Protein AF-A0A2V2Q7S1-F1 (afdb_monomer_lite)

Structure (mmCIF, N/CA/C/O backbone):
data_AF-A0A2V2Q7S1-F1
#
_entry.id   AF-A0A2V2Q7S1-F1
#
loop_
_atom_site.group_PDB
_atom_site.id
_atom_site.type_symbol
_atom_site.label_atom_id
_atom_site.label_alt_id
_atom_site.label_comp_id
_atom_site.label_asym_id
_atom_site.label_entity_id
_atom_site.label_seq_id
_atom_site.pdbx_PDB_ins_code
_atom_site.Cartn_x
_atom_site.Cartn_y
_atom_site.Cartn_z
_atom_site.occupancy
_atom_site.B_iso_or_equiv
_atom_site.auth_seq_id
_atom_site.auth_comp_id
_atom_site.auth_asym_id
_atom_site.auth_atom_id
_atom_site.pdbx_PDB_model_num
ATOM 1 N N . GLY A 1 1 ? 14.565 4.311 -2.280 1.00 86.88 1 GLY A N 1
ATOM 2 C CA . GLY A 1 1 ? 13.812 4.703 -1.056 1.00 86.88 1 GLY A CA 1
ATOM 3 C C . GLY A 1 1 ? 12.658 3.766 -0.679 1.00 86.88 1 GLY A C 1
ATOM 4 O O . GLY A 1 1 ? 11.505 4.178 -0.699 1.00 86.88 1 GLY A O 1
ATOM 5 N N . ALA A 1 2 ? 12.926 2.511 -0.288 1.00 92.25 2 ALA A N 1
ATOM 6 C CA . ALA A 1 2 ? 11.859 1.543 0.028 1.00 92.25 2 ALA A CA 1
ATOM 7 C C . ALA A 1 2 ? 11.073 1.870 1.317 1.00 92.25 2 ALA A C 1
ATOM 9 O O . ALA A 1 2 ? 9.867 1.639 1.374 1.00 92.25 2 ALA A O 1
ATOM 10 N N . GLY A 1 3 ? 11.736 2.433 2.336 1.00 95.19 3 GLY A N 1
ATOM 11 C CA . GLY A 1 3 ? 11.081 2.864 3.578 1.00 95.19 3 GLY A CA 1
ATOM 12 C C . GLY A 1 3 ? 10.103 4.020 3.357 1.00 95.19 3 GLY A C 1
ATOM 13 O O . GLY A 1 3 ? 8.972 3.970 3.836 1.00 95.19 3 GLY A O 1
ATOM 14 N N . ASP A 1 4 ? 10.494 5.009 2.553 1.00 94.62 4 ASP A N 1
ATOM 15 C CA . ASP A 1 4 ? 9.623 6.132 2.192 1.00 94.62 4 ASP A CA 1
ATOM 16 C C . ASP A 1 4 ? 8.418 5.657 1.378 1.00 94.62 4 ASP A C 1
ATOM 18 O O . ASP A 1 4 ? 7.289 6.072 1.633 1.00 94.62 4 ASP A O 1
ATOM 22 N N . ALA A 1 5 ? 8.631 4.721 0.447 1.00 94.38 5 ALA A N 1
ATOM 23 C CA . ALA A 1 5 ? 7.546 4.109 -0.311 1.00 94.38 5 ALA A CA 1
ATOM 24 C C . ALA A 1 5 ? 6.588 3.319 0.597 1.00 94.38 5 ALA A C 1
ATOM 26 O O . ALA A 1 5 ? 5.370 3.442 0.452 1.00 94.38 5 ALA A O 1
ATOM 27 N N . PHE A 1 6 ? 7.109 2.576 1.581 1.00 96.94 6 PHE A N 1
ATOM 28 C CA . PHE A 1 6 ? 6.279 1.930 2.598 1.00 96.94 6 PHE A CA 1
ATOM 29 C C . PHE A 1 6 ? 5.422 2.949 3.352 1.00 96.94 6 PHE A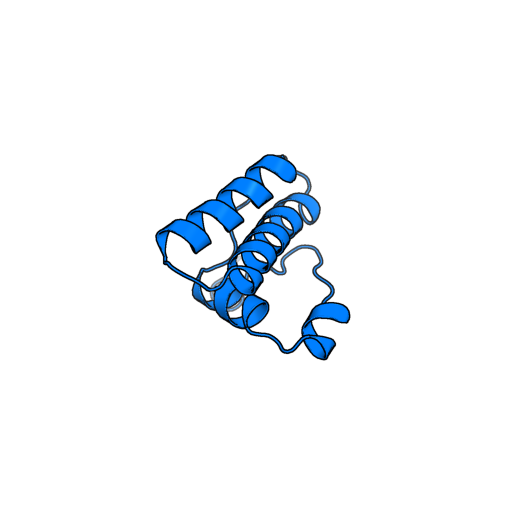 C 1
ATOM 31 O O . PHE A 1 6 ? 4.204 2.781 3.452 1.00 96.94 6 PHE A O 1
ATOM 38 N N . ALA A 1 7 ? 6.045 4.017 3.858 1.00 97.62 7 ALA A N 1
ATOM 39 C CA . ALA A 1 7 ? 5.352 5.067 4.593 1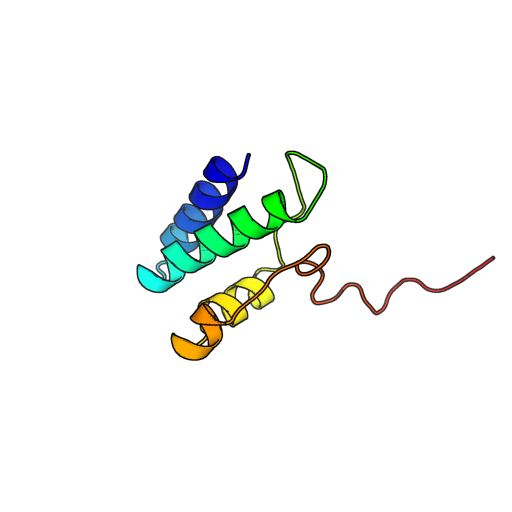.00 97.62 7 ALA A CA 1
ATOM 40 C C . ALA A 1 7 ? 4.273 5.731 3.724 1.00 97.62 7 ALA A C 1
ATOM 42 O O . ALA A 1 7 ? 3.138 5.885 4.172 1.00 97.62 7 ALA A O 1
ATOM 43 N N . ALA A 1 8 ? 4.582 6.037 2.462 1.00 95.75 8 ALA A N 1
ATOM 44 C CA . ALA A 1 8 ? 3.630 6.594 1.507 1.00 95.75 8 ALA A CA 1
ATOM 45 C C . ALA A 1 8 ? 2.428 5.660 1.275 1.00 95.75 8 ALA A C 1
ATOM 47 O O . ALA A 1 8 ? 1.281 6.111 1.318 1.00 95.75 8 ALA A O 1
ATOM 48 N N . GLY A 1 9 ? 2.662 4.354 1.099 1.00 97.00 9 GLY A N 1
ATOM 49 C CA . GLY A 1 9 ? 1.600 3.354 0.952 1.00 97.00 9 GLY A CA 1
ATOM 50 C C . GLY A 1 9 ? 0.711 3.238 2.191 1.00 97.00 9 GLY A C 1
ATOM 51 O O . GLY A 1 9 ? -0.519 3.267 2.083 1.00 97.00 9 GLY A O 1
ATOM 52 N N . PHE A 1 10 ? 1.323 3.181 3.375 1.00 98.44 10 PHE A N 1
ATOM 53 C CA . PHE A 1 10 ? 0.611 3.109 4.650 1.00 98.44 10 PHE A CA 1
ATOM 54 C C . PHE A 1 10 ? -0.221 4.371 4.923 1.00 98.44 10 PHE A C 1
ATOM 56 O O . PHE A 1 10 ? -1.392 4.277 5.305 1.00 98.44 10 PHE A O 1
ATOM 63 N N . LEU A 1 11 ? 0.349 5.561 4.708 1.00 98.38 11 LEU A N 1
ATOM 64 C CA . LEU A 1 11 ? -0.341 6.839 4.908 1.00 98.38 11 LEU A CA 1
ATOM 65 C C . LEU A 1 11 ? -1.476 7.024 3.896 1.00 98.38 11 LEU A C 1
ATOM 67 O O . LEU A 1 11 ? -2.576 7.405 4.284 1.00 98.38 11 LEU A O 1
ATOM 71 N N . SER A 1 12 ? -1.264 6.662 2.630 1.00 97.12 12 SER A N 1
ATOM 72 C CA . SER A 1 12 ? -2.314 6.676 1.603 1.00 97.12 12 SER A CA 1
ATOM 73 C C . SER A 1 12 ? -3.501 5.780 1.979 1.00 97.12 12 SER A C 1
ATOM 75 O O . SER A 1 12 ? -4.660 6.183 1.885 1.00 97.12 12 SER A O 1
ATOM 77 N N . ALA A 1 13 ? -3.242 4.56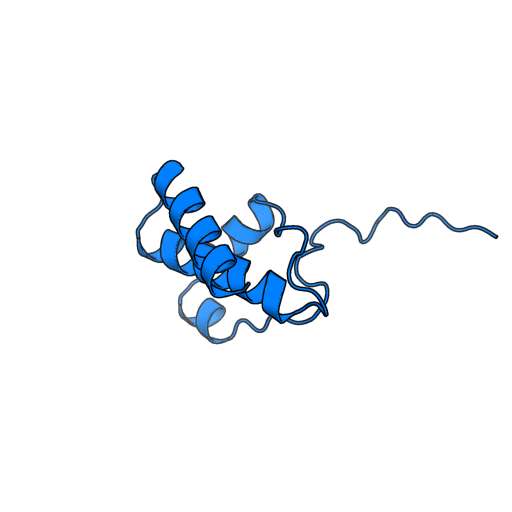7 2.474 1.00 97.69 13 ALA A N 1
ATOM 78 C CA . ALA A 1 13 ? -4.288 3.680 2.985 1.00 97.69 13 ALA A CA 1
ATOM 79 C C . ALA A 1 13 ? -4.941 4.197 4.282 1.00 97.69 13 ALA A C 1
ATOM 81 O O . ALA A 1 13 ? -6.137 3.989 4.494 1.00 97.69 13 ALA A O 1
ATOM 82 N N . THR A 1 14 ? -4.185 4.904 5.126 1.00 98.44 14 THR A N 1
ATOM 83 C CA . THR A 1 14 ? -4.707 5.562 6.335 1.00 98.44 14 THR A CA 1
ATOM 84 C C . THR A 1 14 ? -5.697 6.666 5.980 1.00 98.44 14 THR A C 1
ATOM 86 O O . THR A 1 14 ? -6.797 6.686 6.525 1.00 98.44 14 THR A O 1
ATOM 89 N N . LEU A 1 15 ? -5.348 7.535 5.027 1.00 98.25 15 LEU A N 1
ATOM 90 C CA . LEU A 1 15 ? -6.212 8.623 4.553 1.00 98.25 15 LEU A CA 1
ATOM 91 C C . LEU A 1 15 ? -7.502 8.110 3.897 1.00 98.25 15 LEU A C 1
ATOM 93 O O . LEU A 1 15 ? -8.515 8.800 3.911 1.00 98.25 15 LEU A O 1
ATOM 97 N N . ARG A 1 16 ? -7.484 6.883 3.363 1.00 97.44 16 ARG A N 1
ATOM 98 C CA . ARG A 1 16 ? -8.669 6.191 2.829 1.00 97.44 16 ARG A CA 1
ATOM 99 C C . ARG A 1 16 ? -9.496 5.451 3.889 1.00 97.44 16 ARG A C 1
ATOM 101 O O . ARG A 1 16 ? -10.501 4.844 3.542 1.00 97.44 16 ARG A O 1
ATOM 108 N N . GLY A 1 17 ? -9.084 5.455 5.158 1.00 97.81 17 GLY A N 1
ATOM 109 C CA . GLY A 1 17 ? -9.827 4.807 6.243 1.00 97.81 17 GLY A CA 1
ATOM 110 C C . GLY A 1 17 ? -9.791 3.274 6.229 1.00 97.81 17 GLY A C 1
ATOM 111 O O . GLY A 1 17 ? -10.626 2.649 6.877 1.00 97.81 17 GLY A O 1
ATOM 112 N N . LEU A 1 18 ? -8.833 2.650 5.533 1.00 97.88 18 LEU A N 1
ATOM 113 C CA . LEU A 1 18 ? -8.759 1.185 5.435 1.00 97.88 18 LEU A CA 1
ATOM 114 C C . LEU A 1 18 ? -8.449 0.523 6.793 1.00 97.88 18 LEU A C 1
ATOM 116 O O . LEU A 1 18 ? -7.886 1.181 7.672 1.00 97.88 18 LEU A O 1
ATOM 120 N N . PRO A 1 19 ? -8.750 -0.771 7.000 1.00 97.31 19 PRO A N 1
ATOM 121 C CA . PRO A 1 19 ? -8.303 -1.514 8.179 1.00 97.31 19 PRO A CA 1
ATOM 122 C C . PRO A 1 19 ? -6.773 -1.539 8.304 1.00 97.31 19 PRO A C 1
ATOM 124 O O . PRO A 1 19 ? -6.059 -1.527 7.304 1.00 97.31 19 PRO A O 1
ATOM 127 N N . VAL A 1 20 ? -6.244 -1.617 9.533 1.00 98.12 20 VAL A N 1
ATOM 128 C CA . VAL A 1 20 ? -4.786 -1.560 9.780 1.00 98.12 20 VAL A CA 1
ATOM 129 C C . VAL A 1 20 ? -4.002 -2.621 9.004 1.00 98.12 20 VAL A C 1
ATOM 131 O O . VAL A 1 20 ? -2.928 -2.324 8.482 1.00 98.12 20 VAL A O 1
ATOM 134 N N . ARG A 1 21 ? -4.568 -3.827 8.865 1.00 97.69 21 ARG A N 1
ATOM 135 C CA . ARG A 1 21 ? -3.980 -4.916 8.077 1.00 97.69 21 ARG A CA 1
ATOM 136 C C . ARG A 1 21 ? -3.716 -4.467 6.644 1.00 97.69 21 ARG A C 1
ATOM 138 O O . ARG A 1 21 ? -2.607 -4.627 6.142 1.00 97.69 21 ARG A O 1
ATOM 145 N N . ASP A 1 22 ? -4.710 -3.853 6.022 1.00 97.94 22 ASP A N 1
ATOM 146 C CA . ASP A 1 22 ? -4.639 -3.456 4.622 1.00 97.94 22 ASP A CA 1
ATOM 147 C C . ASP A 1 22 ? -3.691 -2.261 4.458 1.00 97.94 22 ASP A C 1
ATOM 149 O O . ASP A 1 22 ? -2.900 -2.234 3.523 1.00 97.94 22 ASP A O 1
ATOM 153 N N . ARG A 1 23 ? -3.627 -1.342 5.435 1.00 98.56 23 ARG A N 1
ATOM 154 C CA . ARG A 1 23 ? -2.626 -0.254 5.436 1.00 98.56 23 ARG A CA 1
ATOM 155 C C . ARG A 1 23 ? -1.194 -0.775 5.405 1.00 98.56 23 ARG A C 1
ATOM 157 O O . ARG A 1 23 ? -0.373 -0.290 4.630 1.00 98.56 23 ARG A O 1
ATOM 164 N N . VAL A 1 24 ? -0.895 -1.769 6.242 1.00 98.50 24 VAL A N 1
ATOM 165 C CA . VAL A 1 24 ? 0.427 -2.407 6.277 1.00 98.50 24 VAL A CA 1
ATOM 166 C C . VAL A 1 24 ? 0.713 -3.111 4.951 1.00 98.50 24 VAL A C 1
ATOM 168 O O . VAL A 1 24 ? 1.831 -3.018 4.444 1.00 98.50 24 VAL A O 1
ATOM 171 N N . ARG A 1 25 ? -0.280 -3.777 4.355 1.00 98.50 25 ARG A N 1
ATOM 172 C CA . ARG A 1 25 ? -0.131 -4.432 3.047 1.00 98.50 25 ARG A CA 1
ATOM 173 C C . ARG A 1 25 ? 0.129 -3.431 1.924 1.00 98.50 25 ARG A C 1
ATOM 175 O O . ARG A 1 25 ? 1.050 -3.652 1.145 1.00 98.50 25 ARG A O 1
ATOM 182 N N . HIS A 1 26 ? -0.567 -2.296 1.890 1.00 98.25 26 HIS A N 1
ATOM 183 C CA . HIS A 1 26 ? -0.278 -1.211 0.943 1.00 98.25 26 HIS A CA 1
ATOM 184 C C . HIS A 1 26 ? 1.137 -0.661 1.096 1.00 98.25 26 HIS A C 1
ATOM 186 O O . HIS A 1 26 ? 1.799 -0.414 0.090 1.00 98.25 26 HIS A O 1
ATOM 192 N N . GLY A 1 27 ? 1.631 -0.519 2.329 1.00 97.75 27 GLY A N 1
ATOM 193 C CA . GLY A 1 27 ? 3.031 -0.169 2.568 1.00 97.75 27 GLY A CA 1
ATOM 194 C C . GLY A 1 27 ? 3.996 -1.187 1.947 1.00 97.75 27 GLY A C 1
ATOM 195 O O . GLY A 1 27 ? 4.909 -0.813 1.214 1.00 97.75 27 GLY A O 1
ATOM 196 N N . HIS A 1 28 ? 3.770 -2.485 2.168 1.00 97.75 28 HIS A N 1
ATOM 197 C CA . HIS A 1 28 ? 4.611 -3.537 1.583 1.00 97.75 28 HIS A CA 1
ATOM 198 C C . HIS A 1 28 ? 4.585 -3.533 0.051 1.00 97.75 28 HIS A C 1
ATOM 200 O O . HIS A 1 28 ? 5.634 -3.678 -0.570 1.00 97.75 28 HIS A O 1
ATOM 206 N N . LEU A 1 29 ? 3.413 -3.337 -0.557 1.00 97.00 29 LEU A N 1
ATOM 207 C CA . LEU A 1 29 ? 3.272 -3.257 -2.012 1.00 97.00 29 LEU A CA 1
ATOM 208 C C . LEU A 1 29 ? 4.062 -2.073 -2.587 1.00 97.00 29 LEU A C 1
ATOM 210 O O . LEU A 1 29 ? 4.790 -2.234 -3.561 1.00 97.00 29 LEU A O 1
ATOM 214 N N . MET A 1 30 ? 4.001 -0.899 -1.959 1.00 95.38 30 MET A N 1
ATOM 215 C CA . MET A 1 30 ? 4.773 0.263 -2.414 1.00 95.38 30 MET A CA 1
ATOM 216 C C . MET A 1 30 ? 6.286 0.068 -2.247 1.00 95.38 30 MET A C 1
ATOM 218 O O . MET A 1 30 ? 7.054 0.408 -3.146 1.00 95.38 30 MET A O 1
ATOM 222 N N . ALA A 1 31 ? 6.730 -0.531 -1.139 1.00 95.19 31 ALA A N 1
ATOM 223 C CA . ALA A 1 31 ? 8.137 -0.883 -0.956 1.00 95.19 31 ALA A CA 1
ATOM 224 C C . ALA A 1 31 ? 8.612 -1.896 -2.010 1.00 95.19 31 ALA A C 1
ATOM 226 O O . ALA A 1 31 ? 9.690 -1.732 -2.581 1.00 95.19 31 ALA A O 1
ATOM 227 N N . ALA A 1 32 ? 7.793 -2.910 -2.308 1.00 94.81 32 ALA A N 1
ATOM 228 C CA . ALA A 1 32 ? 8.097 -3.908 -3.325 1.00 94.81 32 ALA A CA 1
ATOM 229 C C . ALA A 1 32 ? 8.266 -3.278 -4.713 1.00 94.81 32 ALA A C 1
ATOM 231 O O . ALA A 1 32 ? 9.177 -3.668 -5.433 1.00 94.81 32 ALA A O 1
ATOM 232 N N . ALA A 1 33 ? 7.461 -2.271 -5.072 1.00 92.94 33 ALA A N 1
ATOM 233 C CA . ALA A 1 33 ? 7.608 -1.566 -6.345 1.00 92.94 33 ALA A CA 1
ATOM 234 C C . ALA A 1 33 ? 9.028 -0.999 -6.505 1.00 92.94 33 ALA A C 1
ATOM 236 O O . ALA A 1 33 ? 9.676 -1.252 -7.521 1.00 92.94 33 ALA A O 1
ATOM 237 N N . VAL A 1 34 ? 9.535 -0.306 -5.477 1.00 92.38 34 VAL A N 1
ATOM 238 C CA . VAL A 1 34 ? 10.891 0.275 -5.472 1.00 92.38 34 VAL A CA 1
ATOM 239 C C . VAL A 1 34 ? 11.966 -0.808 -5.505 1.00 92.38 34 VAL A C 1
ATOM 241 O O . VAL A 1 34 ? 12.940 -0.685 -6.234 1.00 92.38 34 VAL A O 1
ATOM 244 N N . LEU A 1 35 ? 11.789 -1.896 -4.752 1.00 92.38 35 LEU A N 1
ATOM 245 C CA . LEU A 1 35 ? 12.772 -2.985 -4.689 1.00 92.38 35 LEU A CA 1
ATOM 246 C C . LEU A 1 35 ? 12.847 -3.822 -5.978 1.00 92.38 35 LEU A C 1
ATOM 248 O O . LEU A 1 35 ? 13.805 -4.569 -6.162 1.00 92.38 35 LEU A O 1
ATOM 252 N N . THR A 1 36 ? 11.849 -3.719 -6.858 1.00 91.75 36 THR A N 1
ATOM 253 C CA . THR A 1 36 ? 11.772 -4.489 -8.112 1.00 91.75 36 THR A CA 1
ATOM 254 C C . THR A 1 36 ? 12.236 -3.726 -9.353 1.00 91.75 36 THR A C 1
ATOM 256 O O . THR A 1 36 ? 12.147 -4.269 -10.454 1.00 91.75 36 THR A O 1
ATOM 259 N N . VAL A 1 37 ? 12.745 -2.498 -9.206 1.00 88.38 37 VAL A N 1
ATOM 260 C CA . VAL A 1 37 ? 13.317 -1.722 -10.315 1.00 88.38 37 VAL A CA 1
ATOM 261 C C . VAL A 1 37 ? 14.724 -1.218 -9.982 1.00 88.38 37 VAL A C 1
ATOM 263 O O . VAL A 1 37 ? 15.017 -0.920 -8.825 1.00 88.38 37 VAL A O 1
ATOM 266 N N . PRO A 1 38 ? 15.615 -1.082 -10.979 1.00 78.44 38 PRO A N 1
ATOM 267 C CA . PRO A 1 38 ? 16.869 -0.364 -10.804 1.00 78.44 38 PRO A CA 1
ATOM 268 C C . PRO A 1 38 ? 16.590 1.148 -10.766 1.00 78.44 38 PRO A C 1
ATOM 270 O O . PRO A 1 38 ? 16.624 1.824 -11.791 1.00 78.44 38 PRO A O 1
ATOM 273 N N . GLY A 1 39 ? 16.262 1.676 -9.585 1.00 72.06 39 GLY A N 1
ATOM 274 C CA . GLY A 1 39 ? 16.019 3.104 -9.371 1.00 72.06 39 GLY A CA 1
ATOM 275 C C . GLY A 1 39 ? 15.437 3.416 -7.992 1.00 72.06 39 GLY A C 1
ATOM 276 O O . GLY A 1 39 ? 14.784 2.582 -7.371 1.00 72.06 39 GLY A O 1
ATOM 277 N N . ASP A 1 40 ? 15.667 4.636 -7.506 1.00 66.69 40 ASP A N 1
ATOM 278 C CA . ASP A 1 40 ? 15.148 5.072 -6.203 1.00 66.69 40 ASP A CA 1
ATOM 279 C C . ASP A 1 40 ? 13.681 5.503 -6.228 1.00 66.69 40 ASP A C 1
ATOM 281 O O . ASP A 1 40 ? 13.029 5.511 -5.178 1.00 66.69 40 ASP A O 1
ATOM 285 N N . LEU A 1 41 ? 13.183 5.835 -7.421 1.00 68.62 41 LEU A N 1
ATOM 286 C CA . LEU A 1 41 ? 11.814 6.232 -7.709 1.00 68.62 41 LEU A CA 1
ATOM 287 C C . LEU A 1 41 ? 11.243 5.311 -8.784 1.00 68.62 41 LEU A C 1
ATOM 289 O O . LEU A 1 41 ? 11.928 4.941 -9.736 1.00 68.62 41 LEU A O 1
ATOM 293 N N . THR A 1 42 ? 9.974 4.963 -8.626 1.00 78.94 42 THR A N 1
ATOM 294 C CA . THR A 1 42 ? 9.237 4.125 -9.567 1.00 78.94 42 THR A CA 1
ATOM 295 C C . THR A 1 42 ? 7.789 4.572 -9.612 1.00 78.94 42 THR A C 1
ATOM 297 O O . THR A 1 42 ? 7.285 5.145 -8.641 1.00 78.94 42 THR A O 1
ATOM 300 N N . GLU A 1 43 ? 7.123 4.292 -10.726 1.00 81.69 43 GLU A N 1
ATOM 301 C CA . GLU A 1 43 ? 5.686 4.500 -10.832 1.00 81.69 43 GLU A CA 1
ATOM 302 C C . GLU A 1 43 ? 4.976 3.590 -9.811 1.00 81.69 43 GLU A C 1
ATOM 304 O O . GLU A 1 43 ? 5.222 2.375 -9.793 1.00 81.69 43 GLU A O 1
ATOM 309 N N . PRO A 1 44 ? 4.115 4.138 -8.937 1.00 81.12 44 PRO A N 1
ATOM 310 C CA . PRO A 1 44 ? 3.334 3.318 -8.025 1.00 81.12 44 PRO A CA 1
ATOM 311 C C . PRO A 1 44 ? 2.402 2.363 -8.794 1.00 81.12 44 PRO A C 1
ATOM 313 O O . PRO A 1 44 ? 1.908 2.709 -9.867 1.00 81.12 44 PRO A O 1
ATOM 316 N N . PRO A 1 45 ? 2.112 1.162 -8.256 1.00 87.81 45 PRO A N 1
ATOM 317 C CA . PRO A 1 45 ? 1.104 0.282 -8.839 1.00 87.81 45 PRO A CA 1
ATOM 318 C C . PRO A 1 45 ? -0.244 0.998 -8.947 1.00 87.81 45 PRO A C 1
ATOM 320 O O . PRO A 1 45 ? -0.623 1.776 -8.065 1.00 87.81 45 PRO A O 1
ATOM 323 N N . ALA A 1 46 ? -1.002 0.673 -9.996 1.00 91.00 46 ALA A N 1
ATOM 324 C CA . ALA A 1 46 ? -2.374 1.144 -10.135 1.00 91.00 46 ALA A CA 1
ATOM 325 C C . ALA A 1 46 ? -3.179 0.828 -8.863 1.00 91.00 46 ALA A C 1
ATOM 327 O O . ALA A 1 46 ? -3.083 -0.274 -8.311 1.00 91.00 46 ALA A O 1
ATOM 328 N N . ARG A 1 47 ? -3.984 1.792 -8.400 1.00 90.94 47 ARG A N 1
ATOM 329 C CA . ARG A 1 47 ? -4.696 1.698 -7.116 1.00 90.94 47 ARG A CA 1
ATOM 330 C C . ARG A 1 47 ? -5.531 0.424 -7.008 1.00 90.94 47 ARG A C 1
ATOM 332 O O . ARG A 1 47 ? -5.367 -0.311 -6.042 1.00 90.94 47 ARG A O 1
ATOM 339 N N . ASP A 1 48 ? -6.337 0.122 -8.021 1.00 93.06 48 ASP A N 1
ATOM 340 C CA . ASP A 1 48 ? -7.211 -1.057 -8.029 1.00 93.06 48 ASP A CA 1
ATOM 341 C C . ASP A 1 48 ? -6.415 -2.368 -8.020 1.00 93.06 48 ASP A C 1
ATOM 343 O O . ASP A 1 48 ? -6.845 -3.382 -7.469 1.00 93.06 48 ASP A O 1
ATOM 347 N N . HIS A 1 49 ? -5.222 -2.371 -8.617 1.00 94.38 49 HIS A N 1
ATOM 348 C CA . HIS A 1 49 ? -4.332 -3.522 -8.556 1.00 94.38 49 HIS A CA 1
ATOM 349 C C . HIS A 1 49 ? -3.752 -3.708 -7.150 1.00 94.38 49 HIS A C 1
ATOM 351 O O . HIS A 1 49 ? -3.815 -4.810 -6.602 1.00 94.38 49 HIS A O 1
ATOM 357 N N . ALA A 1 50 ? -3.263 -2.632 -6.532 1.00 95.31 50 ALA A N 1
ATOM 358 C CA . ALA A 1 50 ? -2.778 -2.670 -5.156 1.00 95.31 50 ALA A CA 1
ATOM 359 C C . ALA A 1 50 ? -3.887 -3.064 -4.163 1.00 95.31 50 ALA A C 1
ATOM 361 O O . ALA A 1 50 ? -3.646 -3.862 -3.259 1.00 95.31 50 ALA A O 1
ATOM 362 N N . ASP A 1 51 ? -5.108 -2.564 -4.359 1.00 95.88 51 ASP A N 1
ATOM 363 C CA . ASP A 1 51 ? -6.270 -2.893 -3.530 1.00 95.88 51 ASP A CA 1
ATOM 364 C C . ASP A 1 51 ? -6.632 -4.384 -3.643 1.00 95.88 51 ASP A C 1
ATOM 366 O O . ASP A 1 51 ? -6.804 -5.050 -2.620 1.00 95.88 51 ASP A O 1
ATOM 370 N N . ARG A 1 52 ? -6.644 -4.951 -4.860 1.00 96.19 52 ARG A N 1
ATOM 371 C CA . ARG A 1 52 ? -6.856 -6.396 -5.071 1.00 96.19 52 ARG A CA 1
ATOM 372 C C . ARG A 1 52 ? -5.795 -7.253 -4.380 1.00 96.19 52 ARG A C 1
ATOM 374 O O . ARG A 1 52 ? -6.137 -8.252 -3.753 1.00 96.19 52 ARG A O 1
ATOM 381 N N . LEU A 1 53 ? -4.521 -6.869 -4.466 1.00 97.25 53 LEU A N 1
ATOM 382 C CA . LEU A 1 53 ? -3.429 -7.611 -3.827 1.00 97.25 53 LEU A CA 1
ATOM 383 C C . LEU A 1 53 ? -3.464 -7.507 -2.297 1.00 97.25 53 LEU A C 1
ATOM 385 O O . LEU A 1 53 ? -3.222 -8.494 -1.605 1.00 97.25 53 LEU A O 1
ATOM 389 N N . ALA A 1 54 ? -3.784 -6.336 -1.748 1.00 97.69 54 ALA A N 1
ATOM 390 C CA . ALA A 1 54 ? -3.892 -6.154 -0.302 1.00 97.69 54 ALA A CA 1
ATOM 391 C C . ALA A 1 54 ? -5.075 -6.930 0.304 1.00 97.69 54 ALA A C 1
ATOM 393 O O . ALA A 1 54 ? -4.996 -7.378 1.452 1.00 97.69 54 ALA A O 1
ATOM 394 N N . ALA A 1 55 ? -6.142 -7.130 -0.474 1.00 96.50 55 ALA A N 1
ATOM 395 C CA . ALA A 1 55 ? -7.338 -7.864 -0.072 1.00 96.50 55 ALA A CA 1
ATOM 396 C C . ALA A 1 55 ? -7.191 -9.397 -0.113 1.00 96.50 55 ALA A C 1
ATOM 398 O O . ALA A 1 55 ? -8.110 -10.095 0.316 1.00 96.50 55 ALA A O 1
ATOM 399 N N . LEU A 1 56 ? -6.061 -9.931 -0.601 1.00 97.94 56 LEU A N 1
ATOM 400 C CA . LEU A 1 56 ? -5.795 -11.373 -0.597 1.00 97.94 56 LEU A CA 1
ATOM 401 C C . LEU A 1 56 ? -5.975 -11.977 0.804 1.00 97.94 56 LEU A C 1
ATOM 403 O O . LEU A 1 56 ? -5.671 -11.344 1.821 1.00 97.94 56 LEU A O 1
ATOM 407 N N . ASP A 1 57 ? -6.422 -13.230 0.869 1.00 97.25 57 ASP A N 1
ATOM 408 C CA . ASP A 1 57 ? -6.377 -13.978 2.124 1.00 97.25 57 ASP A CA 1
ATOM 409 C C . ASP A 1 57 ? -4.926 -14.171 2.602 1.00 97.25 57 ASP A C 1
ATOM 411 O O . ASP A 1 57 ? -3.962 -13.995 1.851 1.00 97.25 57 ASP A O 1
ATOM 415 N N . ASP A 1 58 ? -4.755 -14.519 3.876 1.00 96.88 58 ASP A N 1
ATOM 416 C CA . ASP A 1 58 ? -3.429 -14.602 4.493 1.00 96.88 58 ASP A CA 1
ATOM 417 C C . ASP A 1 58 ? -2.537 -15.674 3.842 1.00 96.88 58 ASP A C 1
ATOM 419 O O . ASP A 1 58 ? -1.318 -15.502 3.756 1.00 96.88 58 ASP A O 1
ATOM 423 N N . GLY A 1 59 ? -3.133 -16.753 3.328 1.00 98.00 59 GLY A N 1
ATOM 424 C CA . GLY A 1 59 ? -2.411 -17.820 2.643 1.00 98.00 59 GLY A CA 1
ATOM 425 C C . GLY A 1 59 ? -1.894 -17.382 1.274 1.00 98.00 59 GLY A C 1
ATOM 426 O O . GLY A 1 59 ? -0.729 -17.618 0.947 1.00 98.00 59 GLY A O 1
ATOM 427 N N . ALA A 1 60 ? -2.742 -16.737 0.474 1.00 97.38 60 ALA A N 1
ATOM 428 C CA . ALA A 1 60 ? -2.377 -16.166 -0.816 1.00 97.38 60 ALA A CA 1
ATOM 429 C C . ALA A 1 60 ? -1.359 -15.030 -0.648 1.00 97.38 60 ALA A C 1
ATOM 431 O O . ALA A 1 60 ? -0.354 -15.001 -1.359 1.00 97.38 60 ALA A O 1
ATOM 432 N N . TRP A 1 61 ? -1.553 -14.164 0.350 1.00 97.69 61 TRP A N 1
ATOM 433 C CA . TRP A 1 61 ? -0.609 -13.106 0.707 1.00 97.69 61 TRP A CA 1
ATOM 434 C C . TRP A 1 61 ? 0.776 -13.663 1.069 1.00 97.69 61 TRP A C 1
ATOM 436 O O . TRP A 1 61 ? 1.782 -13.210 0.529 1.00 97.69 61 TRP A O 1
ATOM 446 N N . GLY A 1 62 ? 0.859 -14.694 1.920 1.00 96.88 62 GLY A N 1
ATOM 447 C CA . GLY A 1 62 ? 2.143 -15.283 2.334 1.00 96.88 62 GLY A CA 1
ATOM 448 C C . GLY A 1 62 ? 2.944 -15.923 1.188 1.00 96.88 62 GLY A C 1
ATOM 449 O O . GLY A 1 62 ? 4.179 -15.999 1.232 1.00 96.88 62 GLY A O 1
ATOM 450 N N . ARG A 1 63 ? 2.255 -16.353 0.126 1.00 97.31 63 ARG A N 1
ATOM 451 C CA . ARG A 1 63 ? 2.873 -16.929 -1.078 1.00 97.31 63 ARG A CA 1
ATOM 452 C C . ARG A 1 63 ? 3.099 -15.915 -2.198 1.00 97.31 63 ARG A C 1
ATOM 454 O O . ARG A 1 63 ? 3.722 -16.277 -3.192 1.00 97.31 63 ARG A O 1
ATOM 461 N N . LEU A 1 64 ? 2.647 -14.670 -2.047 1.00 96.88 64 LEU A N 1
ATOM 462 C CA . LEU A 1 64 ? 2.814 -13.631 -3.060 1.00 96.88 64 LEU A CA 1
ATOM 463 C C . LEU A 1 64 ? 4.306 -13.372 -3.320 1.00 96.88 64 LEU A C 1
ATOM 465 O O . LEU A 1 64 ? 5.097 -13.196 -2.389 1.00 96.88 64 LEU A O 1
ATOM 469 N N . ARG A 1 65 ? 4.702 -13.365 -4.594 1.00 95.25 65 ARG A N 1
ATOM 470 C CA . ARG A 1 65 ? 6.055 -13.022 -5.047 1.00 95.25 65 ARG A CA 1
ATOM 471 C C . ARG A 1 65 ? 5.936 -11.964 -6.134 1.00 95.25 65 ARG A C 1
ATOM 473 O O . ARG A 1 65 ? 5.238 -12.178 -7.119 1.00 95.25 65 ARG A O 1
ATOM 480 N N . LEU A 1 66 ? 6.593 -10.828 -5.924 1.00 94.12 66 LEU A N 1
ATOM 481 C CA . LEU A 1 66 ? 6.562 -9.675 -6.818 1.00 94.12 66 LEU A CA 1
ATOM 482 C C . LEU A 1 66 ? 7.957 -9.505 -7.418 1.00 94.12 66 LEU A C 1
ATOM 484 O O . LEU A 1 66 ? 8.939 -9.415 -6.683 1.00 94.12 66 LEU A O 1
ATOM 488 N N . GLY A 1 67 ? 8.036 -9.523 -8.745 1.00 90.81 67 GLY A N 1
ATOM 489 C CA . GLY A 1 67 ? 9.270 -9.333 -9.506 1.00 90.81 67 GLY A CA 1
ATOM 490 C C . GLY A 1 67 ? 9.157 -8.132 -10.445 1.00 90.81 67 GLY A C 1
ATOM 491 O O . GLY A 1 67 ? 8.079 -7.548 -10.539 1.00 90.81 67 GLY A O 1
ATOM 492 N N . PRO A 1 68 ? 10.238 -7.755 -11.146 1.00 90.25 68 PRO A N 1
ATOM 493 C CA . PRO A 1 68 ? 10.234 -6.613 -12.060 1.00 90.25 68 PRO A CA 1
ATOM 494 C C . PRO A 1 68 ? 9.004 -6.584 -12.982 1.00 90.25 68 PRO A C 1
ATOM 496 O O . PRO A 1 68 ? 8.623 -7.606 -13.548 1.00 90.25 68 PRO A O 1
ATOM 499 N N . GLY A 1 69 ? 8.371 -5.413 -13.111 1.00 86.75 69 GLY A N 1
ATOM 500 C CA . GLY A 1 69 ? 7.203 -5.201 -13.977 1.00 86.75 69 GLY A CA 1
ATOM 501 C C . GLY A 1 69 ? 5.833 -5.527 -13.365 1.00 86.75 69 GLY A C 1
ATOM 502 O O . GLY A 1 69 ? 4.820 -5.231 -13.990 1.00 86.75 69 GLY A O 1
ATOM 503 N N . TRP A 1 70 ? 5.758 -6.064 -12.141 1.00 90.19 70 TRP A N 1
ATOM 504 C CA . TRP A 1 70 ? 4.478 -6.447 -11.517 1.00 90.19 70 TRP A CA 1
ATOM 505 C C . TRP A 1 70 ? 3.480 -5.289 -11.331 1.00 90.19 70 TRP A C 1
ATOM 507 O O . TRP A 1 70 ? 2.277 -5.520 -11.261 1.00 90.19 70 TRP A O 1
ATOM 517 N N . THR A 1 71 ? 3.958 -4.044 -11.250 1.00 88.06 71 THR A N 1
ATOM 518 C CA . THR A 1 71 ? 3.113 -2.851 -11.083 1.00 88.06 71 THR A CA 1
ATOM 519 C C . THR A 1 71 ? 2.314 -2.500 -12.343 1.00 88.06 71 THR A C 1
ATOM 521 O O . THR A 1 71 ? 1.328 -1.765 -12.259 1.00 88.06 71 THR A O 1
ATOM 524 N N . ALA A 1 72 ? 2.701 -3.041 -13.503 1.00 76.12 72 ALA A N 1
ATOM 525 C CA . ALA A 1 72 ? 2.069 -2.808 -14.795 1.00 76.12 72 ALA A CA 1
ATOM 526 C C . ALA A 1 72 ? 0.881 -3.759 -15.019 1.00 76.12 72 ALA A C 1
ATOM 528 O O . ALA A 1 72 ? 0.905 -4.605 -15.907 1.00 76.12 72 ALA A O 1
ATOM 529 N N . ALA A 1 73 ? -0.175 -3.629 -14.216 1.00 60.12 73 ALA A N 1
ATOM 530 C CA . ALA A 1 73 ? -1.339 -4.511 -14.324 1.00 60.12 73 ALA A CA 1
ATOM 531 C C . ALA A 1 73 ? -2.168 -4.318 -15.614 1.00 60.12 73 ALA A C 1
ATOM 533 O O . ALA A 1 73 ? -2.899 -5.233 -15.968 1.00 60.12 73 ALA A O 1
ATOM 534 N N . ASP A 1 74 ? -2.015 -3.193 -16.334 1.00 51.78 74 ASP A N 1
ATOM 535 C CA . ASP A 1 74 ? -2.799 -2.871 -17.546 1.00 51.78 74 ASP A CA 1
ATOM 536 C C . ASP A 1 74 ? -1.977 -2.296 -18.730 1.00 51.78 74 ASP A C 1
ATOM 538 O O . ASP A 1 74 ? -2.551 -1.814 -19.701 1.00 51.78 74 ASP A O 1
ATOM 542 N N . ARG A 1 75 ? -0.633 -2.362 -18.732 1.00 49.47 75 ARG A N 1
ATOM 543 C CA . ARG A 1 75 ? 0.181 -1.885 -19.885 1.00 49.47 75 ARG A CA 1
ATOM 544 C C . ARG A 1 75 ? 0.539 -2.968 -20.916 1.00 49.47 75 ARG A C 1
ATOM 546 O O . ARG A 1 75 ? 1.479 -2.797 -21.680 1.00 49.47 75 ARG A O 1
ATOM 553 N N . ALA A 1 76 ? -0.192 -4.080 -20.964 1.00 43.94 76 ALA A N 1
ATOM 554 C CA . ALA A 1 76 ? 0.052 -5.139 -21.954 1.00 43.94 76 ALA A CA 1
ATOM 555 C C . ALA A 1 76 ? -0.707 -4.949 -23.288 1.00 43.94 76 ALA A C 1
ATOM 557 O O . ALA A 1 76 ? -0.588 -5.788 -24.175 1.00 43.94 76 ALA A O 1
ATOM 558 N N . HIS A 1 77 ? -1.468 -3.863 -23.462 1.00 37.72 77 HIS A N 1
ATOM 559 C CA . HIS A 1 77 ? -2.266 -3.623 -24.671 1.00 37.72 77 HIS A CA 1
ATOM 560 C C . HIS A 1 77 ? -2.104 -2.208 -25.244 1.00 37.72 77 HIS A C 1
ATOM 562 O O . HIS A 1 77 ? -3.085 -1.604 -25.644 1.00 37.72 77 HIS A O 1
ATOM 568 N N . GLU A 1 78 ? -0.886 -1.664 -25.320 1.00 39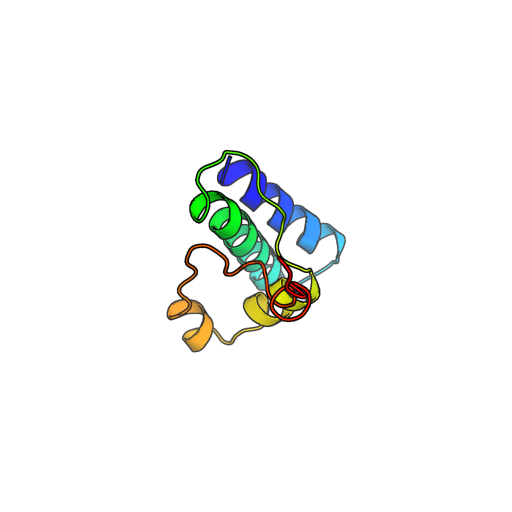.47 78 GLU A N 1
ATOM 569 C CA . GLU A 1 78 ? -0.644 -0.475 -26.160 1.00 39.47 78 GLU A CA 1
ATOM 570 C C . GLU A 1 78 ? 0.840 -0.276 -26.516 1.00 39.47 78 GLU A C 1
ATOM 572 O O . GLU A 1 78 ? 1.377 0.820 -26.469 1.00 39.47 78 GLU A O 1
ATOM 577 N N . GLU A 1 79 ? 1.524 -1.341 -26.934 1.00 37.81 79 GLU A N 1
ATOM 578 C CA . GLU A 1 79 ? 2.652 -1.178 -27.861 1.00 37.81 79 GLU A CA 1
ATOM 579 C C . GLU A 1 79 ? 2.205 -1.694 -29.228 1.00 37.81 79 GLU A C 1
ATOM 581 O O . GLU A 1 79 ? 2.494 -2.810 -29.666 1.00 37.81 79 GLU A O 1
ATOM 586 N N . VAL A 1 80 ? 1.397 -0.863 -29.890 1.00 37.84 80 VAL A N 1
ATOM 587 C CA . VAL A 1 80 ? 1.185 -0.964 -31.331 1.00 37.84 80 VAL A CA 1
ATOM 588 C C . VAL A 1 80 ? 2.552 -0.796 -31.997 1.00 37.84 80 VAL A C 1
ATOM 590 O O . VAL A 1 80 ? 3.207 0.232 -31.846 1.00 37.84 80 VAL A O 1
ATOM 593 N N . ARG A 1 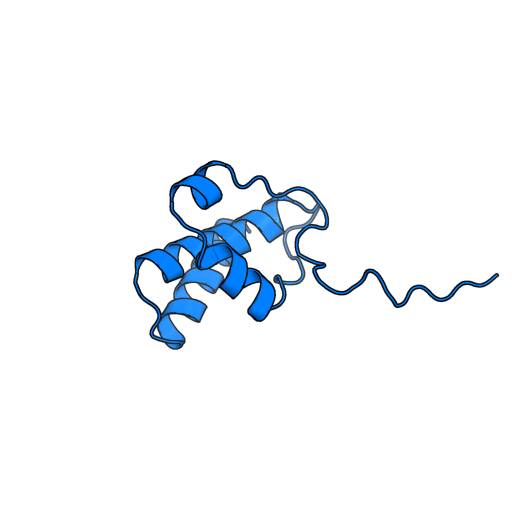81 ? 2.967 -1.843 -32.723 1.00 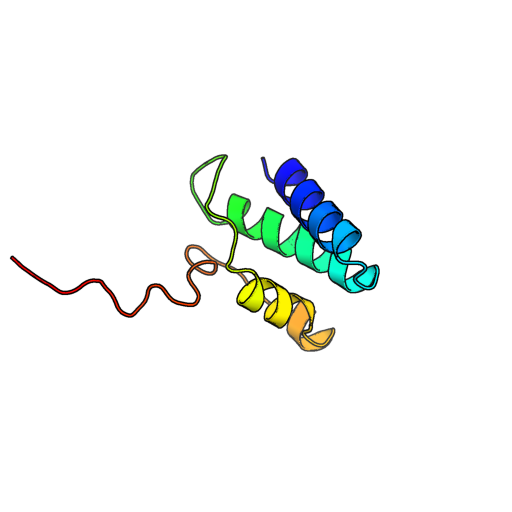46.81 81 ARG A N 1
ATOM 594 C CA . ARG A 1 81 ? 4.108 -1.859 -33.655 1.00 46.81 81 ARG A CA 1
ATOM 595 C C . ARG A 1 81 ? 4.107 -0.585 -34.511 1.00 46.81 81 ARG A C 1
ATOM 597 O O . ARG A 1 81 ? 3.044 -0.170 -34.974 1.00 46.81 81 ARG A O 1
ATOM 604 N N . THR A 1 82 ? 5.255 -0.023 -34.884 1.00 32.81 82 THR A N 1
ATOM 605 C CA . THR A 1 82 ? 6.007 -0.300 -36.145 1.00 32.81 82 THR A CA 1
ATOM 606 C C . THR A 1 82 ? 6.842 0.971 -36.454 1.00 32.81 82 THR A C 1
ATOM 608 O O . THR A 1 82 ? 6.406 2.031 -35.996 1.00 32.81 82 THR A O 1
ATOM 611 N N . PRO A 1 83 ? 7.897 0.992 -37.304 1.00 48.31 83 PRO A N 1
ATOM 612 C CA . PRO A 1 83 ? 8.788 -0.057 -37.826 1.00 48.31 83 PRO A CA 1
ATOM 613 C C . PRO A 1 83 ? 10.175 -0.088 -37.160 1.00 48.31 83 PRO A C 1
ATOM 615 O O . PRO A 1 83 ? 10.630 0.957 -36.647 1.00 48.31 83 PRO A O 1
#

Foldseek 3Di:
DLQVQLVVQLVVCVVVVHPNQLSNQRSVQSSLQCVQDPDNDDDRADPVLSSVLSPDDPVCVVPDDDHHPNSCPDPPPPPDDDD

Radius of gyration: 13.75 Å; chains: 1; bounding box: 27×26×48 Å

Secondary structure (DSSP, 8-state):
-HHHHHHHHHHHHHHTT--HHHHHHHHHHHHHHHHTSSSS--PPPPHHHHHHHHTS-HHHHHH----TTTT-SSTTS------

pLDDT: mean 86.63, std 18.1, range [32.81, 98.56]

Sequence (83 aa):
GAGDAFAAGFLSATLRGLPVRDRVRHGHLMAAAVLTVPGDLTEPPARDHADRLAALDDGAWGRLRLGPGWTAADRAHEEVRTP